Protein AF-X1MCF8-F1 (afdb_monomer)

Organism: NCBI:txid412755

Sequence (66 aa):
SIKAVTSGKEALGEATVKITENGRTYMGRGISTDIIEASAKAYIDAINRMVSTRDKGQQPEVKVQL

Radius of gyration: 13.96 Å; Cα contacts (8 Å, |Δi|>4): 112; chains: 1; bounding box: 28×18×38 Å

Foldseek 3Di:
DKDFPDDDQQIKIKDKDWDDDPNDIFIFIAIGSDNVRRNVRRVVRRVVVVVVCVVVDDDDDDPPDD

Mean predicted aligned error: 8.17 Å

pLDDT: mean 82.8, std 15.53, range [36.31, 96.75]

Secondary structure (DSSP, 8-state):
-EEESS-STTPPEEEEEEEEETTEEEEEEEEESSHHHHHHHHHHHHHHHHHHHHHTT---------

Solvent-accessible surface area (backbone atoms only — not comparable to full-atom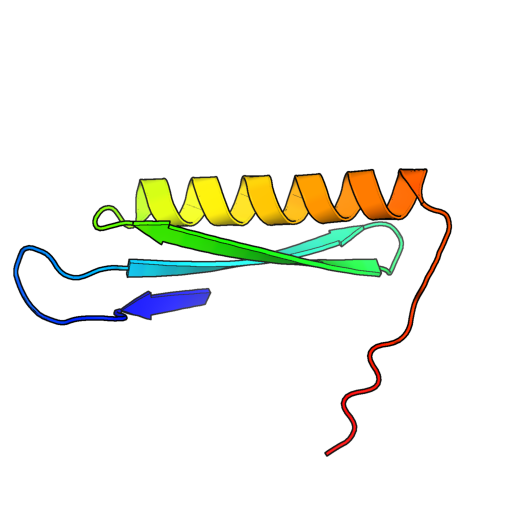 values): 3791 Å² total; per-residue (Å²): 93,77,45,77,76,48,82,67,98,80,20,34,22,34,19,42,33,77,50,75,54,97,93,43,77,31,71,11,61,14,71,26,68,46,59,69,59,3,42,52,42,2,46,53,41,17,50,51,51,46,53,52,45,64,76,65,60,77,84,90,78,80,84,82,76,130

InterPro domains:
  IPR013709 2-isopropylmalate synthase LeuA, allosteric (dimerisation) domain [PF08502] (1-50)
  IPR036230 2-isopropylmalate synthase LeuA, allosteric (dimerisation) domain superfamily [G3DSA:3.30.160.270] (1-52)
  IPR036230 2-isop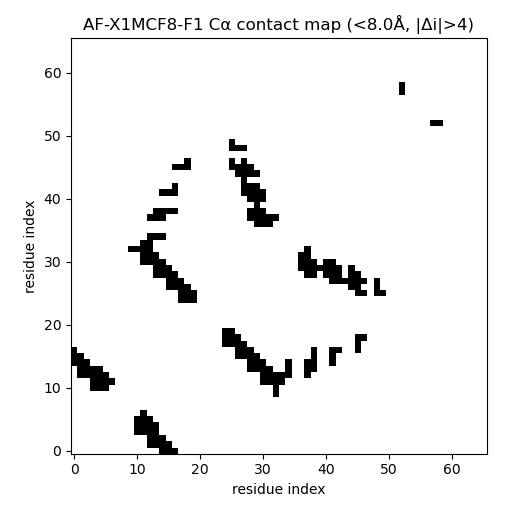ropylmalate synthase LeuA, allosteric (dimerisation) domain superfamily [SSF110921] (3-50)

Nearest PDB structures (foldseek):
  5npg-assembly1_A  TM=7.780E-01  e=1.391E-01  Drosophila melanogaster
  8dfv-assembly1_K  TM=5.876E-01  e=1.233E-01  Drosophila melan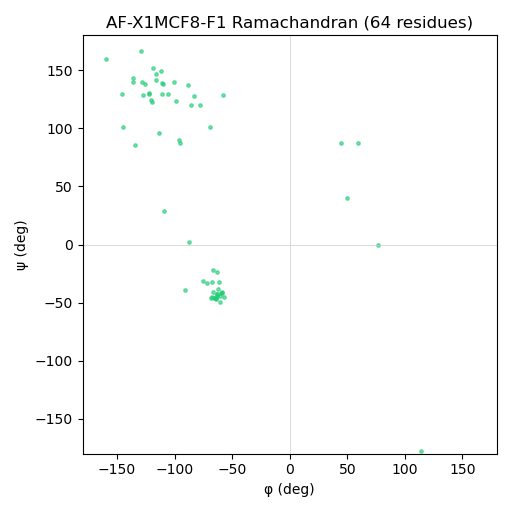ogaster
  5aor-assembly2_B  TM=6.077E-01  e=2.878E-01  Drosophila melanogaster
  4hei-assembly1_A  TM=6.828E-01  e=5.602E-01  Vibrio cholerae O1 biovar El Tor str. N16961
  6ci7-assembly4_D  TM=6.339E-01  e=6.718E-01  Methanopyrus kandleri AV19

Structure (mmCIF, N/CA/C/O backbone):
data_AF-X1MCF8-F1
#
_entry.id   AF-X1MCF8-F1
#
loop_
_atom_site.group_PDB
_atom_site.id
_atom_site.type_symbol
_atom_site.label_atom_id
_atom_site.label_alt_id
_atom_site.label_comp_id
_atom_site.label_asym_id
_atom_site.label_entity_id
_atom_site.label_seq_id
_atom_site.pdbx_PDB_ins_code
_atom_site.Cartn_x
_atom_site.Cartn_y
_atom_site.Cartn_z
_atom_site.occupancy
_atom_site.B_iso_or_equiv
_atom_site.auth_seq_id
_atom_site.auth_comp_id
_atom_site.auth_asym_id
_atom_site.auth_atom_id
_atom_site.pdbx_PDB_model_num
ATOM 1 N N . SER A 1 1 ? 1.513 4.881 0.438 1.00 82.19 1 SER A N 1
ATOM 2 C CA . SER A 1 1 ? 2.813 5.115 -0.226 1.00 82.19 1 SER A CA 1
ATOM 3 C C . SER A 1 1 ? 2.872 4.302 -1.503 1.00 82.19 1 SER A C 1
ATOM 5 O O . SER A 1 1 ? 2.172 3.302 -1.604 1.00 82.19 1 SER A O 1
ATOM 7 N N . ILE A 1 2 ? 3.682 4.732 -2.467 1.00 81.69 2 ILE A N 1
ATOM 8 C CA . ILE A 1 2 ? 3.891 4.047 -3.746 1.00 81.69 2 ILE A CA 1
ATOM 9 C C . ILE A 1 2 ? 5.396 3.824 -3.918 1.00 81.69 2 ILE A C 1
ATOM 11 O O . ILE A 1 2 ? 6.179 4.714 -3.581 1.00 81.69 2 ILE A O 1
ATOM 15 N N . LYS A 1 3 ? 5.799 2.646 -4.396 1.00 80.25 3 LYS A N 1
ATOM 16 C CA . LYS A 1 3 ? 7.190 2.267 -4.664 1.00 80.25 3 LYS A CA 1
ATOM 17 C C . LYS A 1 3 ? 7.293 1.540 -6.001 1.00 80.25 3 LYS A C 1
ATOM 19 O O . LYS A 1 3 ? 6.421 0.750 -6.336 1.00 80.25 3 LYS A O 1
ATOM 24 N N . ALA A 1 4 ? 8.376 1.767 -6.735 1.00 80.19 4 ALA A N 1
ATOM 25 C CA . ALA A 1 4 ? 8.745 0.901 -7.850 1.00 80.19 4 ALA A CA 1
ATOM 26 C C . ALA A 1 4 ? 9.502 -0.317 -7.300 1.00 80.19 4 ALA A C 1
ATOM 28 O O . ALA A 1 4 ? 10.438 -0.155 -6.516 1.00 80.19 4 ALA A O 1
ATOM 29 N N . VAL A 1 5 ? 9.069 -1.522 -7.671 1.00 77.75 5 VAL A N 1
ATOM 30 C CA . VAL A 1 5 ? 9.700 -2.794 -7.279 1.00 77.75 5 VAL A CA 1
ATOM 31 C C . VAL A 1 5 ? 10.750 -3.206 -8.305 1.00 77.75 5 VAL A C 1
ATOM 33 O O . VAL A 1 5 ? 11.817 -3.688 -7.935 1.00 77.75 5 VAL A O 1
ATOM 36 N N . THR A 1 6 ? 10.465 -2.997 -9.591 1.00 78.56 6 THR A N 1
ATOM 37 C CA . THR A 1 6 ? 11.389 -3.276 -10.698 1.00 78.56 6 THR A CA 1
ATOM 38 C C . THR A 1 6 ? 11.512 -2.063 -11.622 1.00 78.56 6 THR A C 1
ATOM 40 O O . THR A 1 6 ? 10.734 -1.115 -11.520 1.00 78.56 6 THR A O 1
ATOM 43 N N . SER A 1 7 ? 12.515 -2.069 -12.502 1.00 72.75 7 SER A N 1
ATOM 44 C CA . SER A 1 7 ? 12.824 -0.970 -13.428 1.00 72.75 7 SER A CA 1
ATOM 45 C C . SER A 1 7 ? 12.540 -1.379 -14.876 1.00 72.75 7 SER A C 1
ATOM 47 O O . SER A 1 7 ? 12.725 -2.540 -15.232 1.00 72.75 7 SER A O 1
ATOM 49 N N . GLY A 1 8 ? 12.153 -0.422 -15.726 1.00 76.25 8 GLY A N 1
ATOM 50 C CA . GLY A 1 8 ? 11.892 -0.643 -17.156 1.00 76.25 8 GLY A CA 1
ATOM 51 C C . GLY A 1 8 ? 10.425 -0.449 -17.550 1.00 76.25 8 GLY A C 1
ATOM 52 O O . GLY A 1 8 ? 9.595 -0.073 -16.729 1.00 76.25 8 GLY A O 1
ATOM 53 N N . LYS A 1 9 ? 10.097 -0.685 -18.827 1.00 69.62 9 LYS A N 1
ATOM 54 C CA . LYS A 1 9 ? 8.737 -0.496 -19.378 1.00 69.62 9 LYS A CA 1
ATOM 55 C C . LYS A 1 9 ? 7.690 -1.423 -18.740 1.00 69.62 9 LYS A C 1
ATOM 57 O O . LYS A 1 9 ? 6.512 -1.092 -18.730 1.00 69.62 9 LYS A O 1
ATOM 62 N N . GLU A 1 10 ? 8.137 -2.543 -18.182 1.00 75.12 10 GLU A N 1
ATOM 63 C CA . GLU A 1 10 ? 7.320 -3.539 -17.475 1.00 75.12 10 GLU A CA 1
ATOM 64 C C . GLU A 1 10 ? 7.593 -3.516 -15.962 1.00 75.12 10 GLU A C 1
ATOM 66 O O . GLU A 1 10 ? 7.507 -4.531 -15.270 1.00 75.12 10 GLU A O 1
ATOM 71 N N . ALA A 1 11 ? 7.984 -2.349 -15.443 1.00 82.06 11 ALA A N 1
ATOM 72 C CA . ALA A 1 11 ? 8.221 -2.152 -14.025 1.00 82.06 11 ALA A CA 1
ATOM 73 C C . ALA A 1 11 ? 6.967 -2.487 -13.205 1.00 82.06 11 ALA A C 1
ATOM 75 O O . ALA A 1 11 ? 5.881 -1.969 -13.454 1.00 82.06 11 ALA A O 1
ATOM 76 N N . LEU A 1 12 ? 7.131 -3.321 -12.183 1.00 85.62 12 LEU A N 1
ATOM 77 C CA . LEU A 1 12 ? 6.110 -3.593 -11.183 1.00 85.62 12 LEU A CA 1
ATOM 78 C C . LEU A 1 12 ? 6.078 -2.428 -10.194 1.00 85.62 12 LEU A C 1
ATOM 80 O O . LEU A 1 12 ? 7.068 -2.139 -9.518 1.00 85.62 12 LEU A O 1
ATOM 84 N N . GLY A 1 13 ? 4.932 -1.770 -10.096 1.00 88.69 13 GLY A N 1
ATOM 85 C CA . GLY A 1 13 ? 4.607 -0.815 -9.051 1.00 88.69 13 GLY A CA 1
ATOM 86 C C . GLY A 1 13 ? 3.986 -1.515 -7.846 1.00 88.69 13 GLY A C 1
ATOM 87 O O . GLY A 1 13 ? 3.126 -2.385 -7.970 1.00 88.69 13 GLY A O 1
ATOM 88 N N . GLU A 1 14 ? 4.405 -1.109 -6.658 1.00 93.19 14 GLU A N 1
ATOM 89 C CA . GLU A 1 14 ? 3.797 -1.477 -5.390 1.00 93.19 14 GLU A CA 1
ATOM 90 C C . GLU A 1 14 ? 3.113 -0.261 -4.776 1.00 93.19 14 GLU A C 1
ATOM 92 O O . GLU A 1 14 ? 3.717 0.796 -4.586 1.00 93.19 14 GLU A O 1
ATOM 97 N N . ALA A 1 15 ? 1.857 -0.436 -4.392 1.00 94.56 15 ALA A N 1
ATOM 98 C CA . ALA A 1 15 ? 1.126 0.508 -3.576 1.00 94.56 15 ALA A CA 1
ATOM 99 C C . ALA A 1 15 ? 0.874 -0.088 -2.190 1.00 94.56 15 ALA A C 1
ATOM 101 O O . ALA A 1 15 ? 0.525 -1.259 -2.033 1.00 94.56 15 ALA A O 1
ATOM 102 N N . THR A 1 16 ? 1.020 0.749 -1.171 1.00 95.75 16 THR A N 1
ATOM 103 C CA . THR A 1 16 ? 0.636 0.448 0.206 1.00 95.75 16 THR A CA 1
ATOM 104 C C . THR A 1 16 ? -0.390 1.473 0.661 1.00 95.75 16 THR A C 1
ATOM 106 O O . THR A 1 16 ? -0.129 2.682 0.634 1.00 95.75 16 THR A O 1
ATOM 109 N N . VAL A 1 17 ? -1.540 0.996 1.117 1.00 94.94 17 VAL A N 1
ATOM 110 C CA . VAL A 1 17 ? -2.626 1.813 1.658 1.00 94.94 17 VAL A CA 1
ATOM 111 C C . VAL A 1 17 ? -2.715 1.573 3.155 1.00 94.94 17 VAL A C 1
ATOM 113 O O . VAL A 1 17 ? -2.612 0.443 3.621 1.00 94.94 17 VAL A O 1
ATOM 116 N N . LYS A 1 18 ? -2.915 2.650 3.910 1.00 94.75 18 LYS A N 1
ATOM 117 C CA . LYS A 1 18 ? -3.195 2.608 5.340 1.00 94.75 18 LYS A CA 1
ATOM 118 C C . LYS A 1 18 ? -4.556 3.256 5.564 1.00 94.75 18 LYS A C 1
ATOM 120 O O . LYS A 1 18 ? -4.731 4.409 5.183 1.00 94.75 18 LYS A O 1
ATOM 125 N N . ILE A 1 19 ? -5.488 2.523 6.160 1.00 92.56 19 ILE A N 1
ATOM 126 C CA . ILE A 1 19 ? -6.801 3.035 6.560 1.00 92.56 19 ILE A CA 1
ATOM 127 C C . ILE A 1 19 ?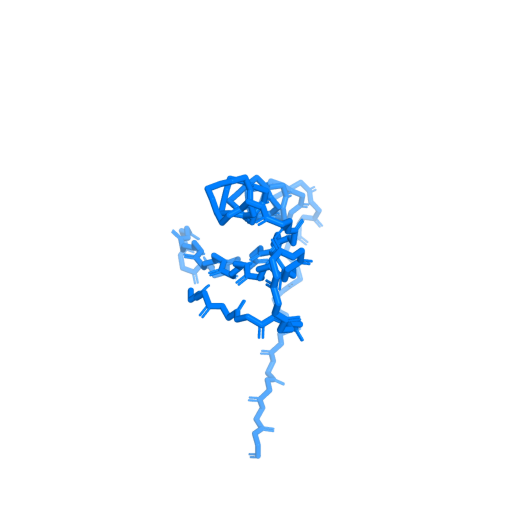 -6.927 2.968 8.075 1.00 92.56 19 ILE A C 1
ATOM 129 O O . ILE A 1 19 ? -6.390 2.058 8.709 1.00 92.56 19 ILE A O 1
ATOM 133 N N . THR A 1 20 ? -7.639 3.931 8.647 1.00 91.25 20 THR A N 1
ATOM 134 C CA . THR A 1 20 ? -7.880 3.998 10.086 1.00 91.25 20 THR A CA 1
ATOM 135 C C . THR A 1 20 ? -9.373 4.002 10.333 1.00 91.25 20 THR A C 1
ATOM 137 O O . THR A 1 20 ? -10.099 4.797 9.743 1.00 91.25 20 THR A O 1
ATOM 140 N N . GLU A 1 21 ? -9.823 3.136 11.228 1.00 86.12 21 GLU A N 1
ATOM 141 C CA . GLU A 1 21 ? -11.220 3.033 11.607 1.00 86.12 21 GLU A CA 1
ATOM 142 C C . GLU A 1 21 ? -11.335 2.672 13.088 1.00 86.12 21 GLU A C 1
ATOM 144 O O . GLU A 1 21 ? -10.697 1.727 13.551 1.00 86.12 21 GLU A O 1
ATOM 149 N N . ASN A 1 22 ? -12.145 3.424 13.842 1.00 86.81 22 ASN A N 1
ATOM 150 C CA . ASN A 1 22 ? -12.392 3.182 15.270 1.00 86.81 22 ASN A CA 1
ATOM 151 C C . ASN A 1 22 ? -11.096 3.004 16.093 1.00 86.81 22 ASN A C 1
ATOM 153 O O . ASN A 1 22 ? -10.996 2.121 16.941 1.00 86.81 22 ASN A O 1
ATOM 157 N N . GLY A 1 23 ? -10.068 3.806 15.790 1.00 86.88 23 GLY A N 1
ATOM 158 C CA . GLY A 1 23 ? -8.759 3.751 16.454 1.00 86.88 23 GLY A CA 1
ATOM 159 C C . GLY A 1 23 ? -7.852 2.590 16.026 1.00 86.88 23 GLY A C 1
ATOM 160 O O . GLY A 1 23 ? -6.723 2.498 16.503 1.00 86.88 23 GLY A O 1
ATOM 161 N N . ARG A 1 24 ? -8.291 1.719 15.109 1.00 87.44 24 ARG A N 1
ATOM 162 C CA . ARG A 1 24 ? -7.467 0.648 14.533 1.00 87.44 24 ARG A CA 1
ATOM 163 C C . ARG A 1 24 ? -6.959 1.031 13.164 1.00 87.44 24 ARG A C 1
ATOM 165 O O . ARG A 1 24 ? -7.681 1.609 12.360 1.00 87.44 24 ARG A O 1
ATOM 172 N N . THR A 1 25 ? -5.709 0.680 12.908 1.00 90.69 25 THR A N 1
ATOM 173 C CA . THR A 1 25 ? -5.064 0.905 11.620 1.00 90.69 25 THR A CA 1
ATOM 174 C C . THR A 1 25 ? -4.956 -0.413 10.871 1.00 90.69 25 THR A C 1
ATOM 176 O O . THR A 1 25 ? -4.427 -1.384 11.407 1.00 90.69 25 THR A O 1
ATOM 179 N N . TYR A 1 26 ? -5.399 -0.423 9.619 1.00 92.44 26 TYR A N 1
ATOM 180 C CA . TYR A 1 26 ? -5.262 -1.547 8.703 1.00 92.44 26 TYR A CA 1
ATOM 181 C C . TYR A 1 26 ? -4.380 -1.137 7.536 1.00 92.44 26 TYR A C 1
ATOM 183 O O . TYR A 1 26 ? -4.441 -0.003 7.055 1.00 92.44 26 TYR A O 1
ATOM 191 N N . MET A 1 27 ? -3.541 -2.062 7.088 1.00 94.12 27 MET A N 1
ATOM 192 C CA . MET A 1 27 ? -2.622 -1.833 5.985 1.00 94.12 27 MET A CA 1
ATOM 193 C C . MET A 1 27 ? -2.891 -2.848 4.888 1.00 94.12 27 MET A C 1
ATOM 195 O O . MET A 1 27 ? -2.947 -4.041 5.173 1.00 94.12 27 MET A O 1
ATOM 199 N N . GLY A 1 28 ? -3.049 -2.365 3.662 1.00 94.56 28 GLY A N 1
ATOM 200 C CA . GLY A 1 28 ? -3.197 -3.192 2.474 1.00 94.56 28 GLY A CA 1
ATOM 201 C C . GLY A 1 28 ? -2.076 -2.947 1.477 1.00 94.56 28 GLY A C 1
ATOM 202 O O . GLY A 1 28 ? -1.498 -1.854 1.428 1.00 94.56 28 GLY A O 1
ATOM 203 N N . ARG A 1 2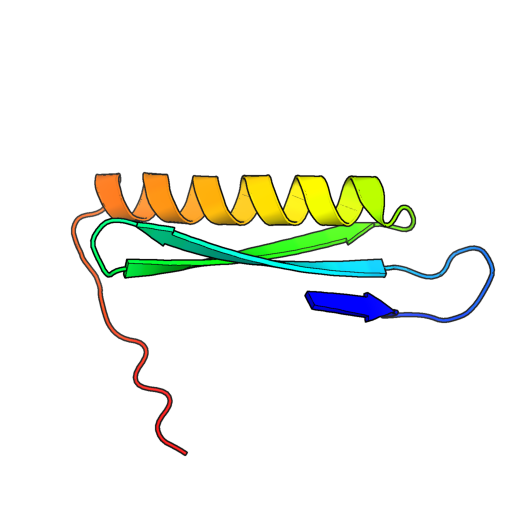9 ? -1.755 -3.969 0.684 1.00 95.75 29 ARG A N 1
ATOM 204 C CA . ARG A 1 29 ? -0.710 -3.917 -0.346 1.00 95.75 29 ARG A CA 1
ATOM 205 C C . ARG A 1 29 ? -1.253 -4.397 -1.684 1.00 95.75 29 ARG A C 1
ATOM 207 O O . ARG A 1 29 ? -1.983 -5.377 -1.752 1.00 95.75 29 ARG A O 1
ATOM 214 N N . GLY A 1 30 ? -0.859 -3.715 -2.749 1.00 95.62 30 GLY A N 1
ATOM 215 C CA . GLY A 1 30 ? -1.200 -4.072 -4.118 1.00 95.62 30 GLY A CA 1
ATOM 216 C C . GLY A 1 30 ? 0.019 -3.944 -5.013 1.00 95.62 30 GLY A C 1
ATOM 217 O O . GLY A 1 30 ? 0.819 -3.026 -4.848 1.00 95.62 30 GLY A O 1
ATOM 218 N N . ILE A 1 31 ? 0.175 -4.895 -5.929 1.00 94.19 31 ILE A N 1
ATOM 219 C CA . ILE A 1 31 ? 1.280 -4.938 -6.885 1.00 94.19 31 ILE A CA 1
ATOM 220 C C . ILE A 1 31 ? 0.676 -5.082 -8.282 1.00 94.19 31 ILE A C 1
ATOM 222 O O . ILE A 1 31 ? -0.180 -5.944 -8.505 1.00 94.19 31 ILE A O 1
ATOM 226 N N . SER A 1 32 ? 1.094 -4.219 -9.201 1.00 92.94 32 SER A N 1
ATOM 227 C CA . SER A 1 32 ? 0.771 -4.313 -10.625 1.00 92.94 32 SER A CA 1
ATOM 228 C C . SER A 1 32 ? 1.775 -3.508 -11.452 1.00 92.94 32 SER A C 1
ATOM 230 O O . SER A 1 32 ? 2.442 -2.618 -10.932 1.00 92.94 32 SER A O 1
ATOM 232 N N . THR A 1 33 ? 1.888 -3.817 -12.740 1.00 90.38 33 THR A N 1
ATOM 233 C CA . THR A 1 33 ?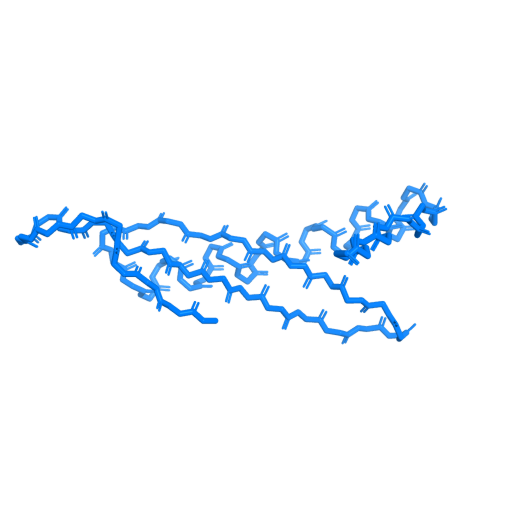 2.586 -2.975 -13.721 1.00 90.38 33 THR A CA 1
ATOM 234 C C . THR A 1 33 ? 1.867 -1.642 -13.953 1.00 90.38 33 THR A C 1
ATOM 236 O O . THR A 1 33 ? 2.496 -0.673 -14.366 1.00 90.38 33 THR A O 1
ATOM 239 N N . ASP A 1 34 ? 0.564 -1.568 -13.655 1.00 90.69 34 ASP A N 1
ATOM 240 C CA . ASP A 1 34 ? -0.212 -0.326 -13.636 1.00 90.69 34 ASP A CA 1
ATOM 241 C C . ASP A 1 34 ? -0.357 0.192 -12.197 1.00 90.69 34 ASP A C 1
ATOM 243 O O . ASP A 1 34 ? -0.866 -0.495 -11.304 1.00 90.69 34 ASP A O 1
ATOM 247 N N . ILE A 1 35 ? 0.074 1.432 -11.956 1.00 89.12 35 ILE A N 1
ATOM 248 C CA . ILE A 1 35 ? 0.041 2.013 -10.615 1.00 89.12 35 ILE A CA 1
ATOM 249 C C . ILE A 1 35 ? -1.379 2.269 -10.091 1.00 89.12 35 ILE A C 1
ATOM 251 O O . ILE A 1 35 ? -1.623 2.154 -8.886 1.00 89.12 35 ILE A O 1
ATOM 255 N N . ILE A 1 36 ? -2.328 2.582 -10.973 1.00 91.88 36 ILE A N 1
ATOM 256 C CA . ILE A 1 36 ? -3.731 2.788 -10.611 1.00 91.88 36 ILE A CA 1
ATOM 257 C C . ILE A 1 36 ? -4.323 1.456 -10.164 1.00 91.88 36 ILE A C 1
ATOM 259 O O . ILE A 1 36 ? -4.920 1.378 -9.088 1.00 91.88 36 ILE A O 1
ATOM 263 N N . GLU A 1 37 ? -4.065 0.383 -10.909 1.00 94.44 37 GLU A N 1
ATOM 264 C CA . GLU A 1 37 ? -4.502 -0.961 -10.535 1.00 94.44 37 GLU A CA 1
ATOM 265 C C . GLU A 1 37 ? -3.860 -1.425 -9.216 1.00 94.44 37 GLU A C 1
ATOM 267 O O . GLU A 1 37 ? -4.552 -1.940 -8.333 1.00 94.44 37 GLU A O 1
ATOM 272 N N . ALA A 1 38 ? -2.554 -1.199 -9.036 1.00 94.50 38 ALA A N 1
ATOM 273 C CA . ALA A 1 38 ? -1.856 -1.513 -7.790 1.00 94.50 38 ALA A CA 1
ATOM 274 C C . ALA A 1 38 ? -2.481 -0.772 -6.597 1.00 94.50 38 ALA A C 1
ATOM 276 O O . ALA A 1 38 ? -2.679 -1.362 -5.533 1.00 94.50 38 ALA A O 1
ATOM 277 N N . SER A 1 39 ? -2.838 0.503 -6.771 1.00 93.50 39 SER A N 1
ATOM 278 C CA . SER A 1 39 ? -3.475 1.308 -5.725 1.00 93.50 39 SER A CA 1
ATOM 279 C C . SER A 1 39 ? -4.877 0.808 -5.362 1.00 93.50 39 SER A C 1
ATOM 281 O O . SER A 1 39 ? -5.192 0.689 -4.175 1.00 93.50 39 SER A O 1
ATOM 283 N N . ALA A 1 40 ? -5.680 0.417 -6.357 1.00 96.12 40 ALA A N 1
ATOM 284 C CA . ALA A 1 40 ? -7.001 -0.163 -6.142 1.00 96.12 40 ALA A CA 1
ATOM 285 C C . ALA A 1 40 ? -6.907 -1.507 -5.404 1.00 96.12 40 ALA A C 1
ATOM 287 O O . ALA A 1 40 ? -7.598 -1.717 -4.406 1.00 96.12 40 ALA A O 1
ATOM 288 N N . LYS A 1 41 ? -5.984 -2.383 -5.826 1.00 96.12 41 LYS A N 1
ATOM 289 C CA . LYS A 1 41 ? -5.691 -3.656 -5.148 1.00 96.12 41 LYS A CA 1
ATOM 290 C C . LYS A 1 41 ? -5.281 -3.440 -3.690 1.00 96.12 41 LYS A C 1
ATOM 292 O O . LYS A 1 41 ? -5.799 -4.119 -2.808 1.00 96.12 41 LYS A O 1
ATOM 297 N N . ALA A 1 42 ? -4.407 -2.468 -3.423 1.00 96.75 42 ALA A N 1
ATOM 298 C CA . ALA A 1 42 ? -3.971 -2.136 -2.067 1.00 96.75 42 ALA A CA 1
ATOM 299 C C . ALA A 1 42 ? -5.126 -1.647 -1.180 1.00 96.75 42 ALA A C 1
ATOM 301 O O . ALA A 1 42 ? -5.179 -1.980 0.003 1.00 96.75 42 ALA A O 1
ATOM 302 N N . TYR A 1 43 ? -6.055 -0.873 -1.745 1.00 95.38 43 TYR A N 1
ATOM 303 C CA . TYR A 1 43 ? -7.231 -0.388 -1.028 1.00 95.38 43 TYR A CA 1
ATOM 304 C C . TYR A 1 43 ? -8.202 -1.525 -0.686 1.00 95.38 43 TYR A C 1
ATOM 306 O O . TYR A 1 43 ? -8.620 -1.653 0.465 1.00 95.38 43 TYR A O 1
ATOM 314 N N . ILE A 1 44 ? -8.494 -2.399 -1.654 1.00 96.31 44 ILE A N 1
ATOM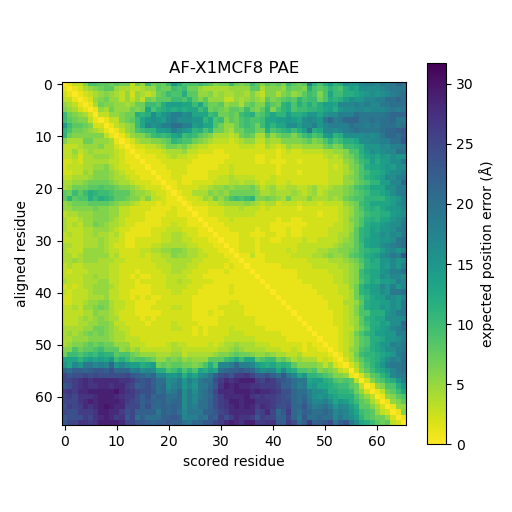 315 C CA . ILE A 1 44 ? -9.340 -3.584 -1.449 1.00 96.31 44 ILE A CA 1
ATOM 316 C C . ILE A 1 44 ? -8.723 -4.515 -0.396 1.00 96.31 44 ILE A C 1
ATOM 318 O O . ILE A 1 44 ? -9.427 -4.960 0.508 1.00 96.31 44 ILE A O 1
ATOM 322 N N . ASP A 1 45 ? -7.410 -4.762 -0.450 1.00 96.12 45 ASP A N 1
ATOM 323 C CA . ASP A 1 45 ? -6.709 -5.577 0.553 1.00 96.12 45 ASP A CA 1
ATOM 324 C C . ASP A 1 45 ? -6.837 -4.979 1.968 1.00 96.12 45 ASP A C 1
ATOM 326 O O . ASP A 1 45 ? -7.120 -5.697 2.928 1.00 96.12 45 ASP A O 1
ATOM 330 N N . ALA A 1 46 ? -6.713 -3.653 2.109 1.00 94.62 46 ALA A N 1
ATOM 331 C CA . ALA A 1 46 ? -6.870 -2.974 3.396 1.00 94.62 46 ALA A CA 1
ATOM 332 C C . ALA A 1 46 ? -8.294 -3.126 3.963 1.00 94.62 46 ALA A C 1
ATOM 334 O O . ALA A 1 46 ? -8.455 -3.412 5.153 1.00 94.62 46 ALA A O 1
ATOM 335 N N . ILE A 1 47 ? -9.321 -2.982 3.117 1.00 94.50 47 ILE A N 1
ATOM 336 C CA . ILE A 1 47 ? -10.727 -3.172 3.505 1.00 94.50 47 ILE A CA 1
ATOM 337 C C . ILE A 1 47 ? -10.994 -4.626 3.887 1.00 94.50 47 ILE A C 1
ATOM 339 O O . ILE A 1 47 ? -11.589 -4.877 4.933 1.00 94.50 47 ILE A O 1
ATOM 343 N N . ASN A 1 48 ? -10.521 -5.590 3.097 1.00 94.69 48 ASN A N 1
ATOM 344 C CA . ASN A 1 48 ? -10.703 -7.010 3.394 1.00 94.69 48 ASN A CA 1
ATOM 345 C C . ASN A 1 48 ? -10.088 -7.375 4.749 1.00 94.69 48 ASN A C 1
ATOM 347 O O . ASN A 1 48 ? -10.706 -8.076 5.551 1.00 94.69 48 ASN A O 1
ATOM 351 N N . ARG A 1 49 ? -8.904 -6.837 5.059 1.00 91.00 49 ARG A N 1
ATOM 352 C CA . ARG A 1 49 ? -8.272 -6.998 6.375 1.00 91.00 49 ARG A CA 1
ATOM 353 C C . ARG A 1 49 ? -9.098 -6.359 7.486 1.00 91.00 49 ARG A C 1
ATOM 355 O O . ARG A 1 49 ? -9.285 -6.993 8.521 1.00 91.00 49 ARG A O 1
ATOM 362 N N . MET A 1 50 ? -9.642 -5.164 7.270 1.00 90.56 50 MET A N 1
ATOM 363 C CA . MET A 1 50 ? -10.522 -4.496 8.233 1.00 90.56 50 MET A CA 1
ATOM 364 C C . MET A 1 50 ? -11.781 -5.318 8.530 1.00 90.56 50 MET A C 1
ATOM 366 O O . MET A 1 50 ? -12.077 -5.574 9.695 1.00 90.56 50 MET A O 1
ATOM 370 N N . VAL A 1 51 ? -12.486 -5.783 7.496 1.00 90.75 51 VAL A N 1
ATOM 371 C CA . VAL A 1 51 ? -13.698 -6.609 7.635 1.00 90.75 51 VAL A CA 1
ATOM 372 C C . VAL A 1 51 ? -13.365 -7.947 8.293 1.00 90.75 51 VAL A C 1
ATOM 374 O O . VAL A 1 51 ? -13.970 -8.298 9.298 1.00 90.75 51 VAL A O 1
ATOM 377 N N . SER A 1 52 ? -12.315 -8.635 7.839 1.00 88.94 52 SER A N 1
ATOM 378 C CA . SER A 1 52 ? -11.899 -9.902 8.453 1.00 88.94 52 SER A CA 1
ATOM 379 C C . SER A 1 52 ? -11.493 -9.755 9.926 1.00 88.94 52 SER A C 1
ATOM 381 O O . SER A 1 52 ? -11.718 -10.667 10.714 1.00 88.94 52 SER A O 1
ATOM 383 N N . THR A 1 53 ? -10.930 -8.608 10.326 1.00 84.81 53 THR A N 1
ATOM 384 C CA . THR A 1 53 ? -10.572 -8.331 11.729 1.00 84.81 53 THR A CA 1
ATOM 385 C C . THR A 1 53 ? -11.799 -8.000 12.580 1.00 84.81 53 THR A C 1
ATOM 387 O O . THR A 1 53 ? -11.816 -8.301 13.776 1.00 84.81 53 THR A O 1
ATOM 390 N N . ARG A 1 54 ? -12.829 -7.386 11.983 1.00 79.56 54 ARG A N 1
ATOM 391 C CA . ARG A 1 54 ? -14.135 -7.181 12.626 1.00 79.56 54 ARG A CA 1
ATOM 392 C C . ARG A 1 54 ? -14.816 -8.523 12.889 1.00 79.56 54 ARG A C 1
ATOM 394 O O . ARG A 1 54 ? -15.242 -8.754 14.015 1.00 79.56 54 ARG A O 1
ATOM 401 N N . ASP A 1 55 ? -14.814 -9.411 11.898 1.00 76.31 55 ASP A N 1
ATOM 402 C CA . ASP A 1 55 ? -15.459 -10.725 11.986 1.00 76.31 55 ASP A CA 1
ATOM 403 C C . ASP A 1 55 ? -14.708 -11.690 12.915 1.00 76.31 55 ASP A C 1
ATOM 405 O O . ASP A 1 55 ? -15.325 -12.506 13.595 1.00 76.31 55 ASP A O 1
ATOM 409 N N . LYS A 1 56 ? -13.373 -11.591 12.987 1.00 66.38 56 LYS A N 1
ATOM 410 C CA . LYS A 1 56 ? -12.537 -12.489 13.803 1.00 66.38 56 LYS A CA 1
ATOM 411 C C . LYS A 1 56 ? -12.326 -12.058 15.253 1.00 66.38 56 LYS A C 1
ATOM 413 O O . LYS A 1 56 ? -11.618 -12.761 15.960 1.00 66.38 56 LYS A O 1
ATOM 418 N N . GLY A 1 57 ? -12.921 -10.956 15.713 1.00 54.97 57 GLY A N 1
ATOM 419 C CA . GLY A 1 57 ? -12.811 -10.528 17.109 1.00 54.97 57 GLY A CA 1
ATOM 420 C C . GLY A 1 57 ? -11.364 -10.277 17.554 1.00 54.97 57 GLY A C 1
ATOM 421 O O . GLY A 1 57 ? -10.718 -11.143 18.118 1.00 54.97 57 GLY A O 1
ATOM 422 N N . GLN A 1 58 ? -10.874 -9.055 17.339 1.00 58.75 58 GLN A N 1
ATOM 423 C CA . GLN A 1 58 ? -9.789 -8.441 18.125 1.00 58.75 58 GLN A CA 1
ATOM 424 C C . GLN A 1 58 ? -8.567 -9.320 18.440 1.00 58.75 58 GLN A C 1
ATOM 426 O O . GLN A 1 58 ? -8.415 -9.822 19.549 1.00 58.75 58 GLN A O 1
ATOM 431 N N . GLN A 1 59 ? -7.598 -9.341 17.527 1.00 49.28 59 GLN A N 1
ATOM 432 C CA . GLN A 1 59 ? -6.196 -9.507 17.918 1.00 49.28 59 GLN A CA 1
ATOM 433 C C . GLN A 1 59 ? -5.437 -8.216 17.602 1.00 49.28 59 GLN A C 1
ATOM 435 O O . GLN A 1 59 ? -5.049 -7.996 16.454 1.00 49.28 59 GLN A O 1
ATOM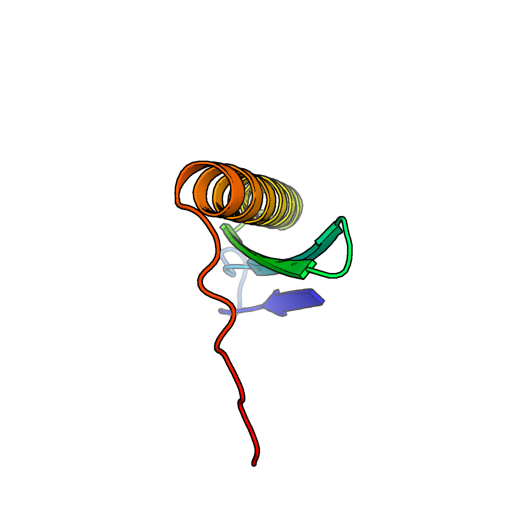 440 N N . PRO A 1 60 ? -5.269 -7.311 18.581 1.00 58.41 60 PRO A N 1
ATOM 441 C CA . PRO A 1 60 ? -4.386 -6.175 18.445 1.00 58.41 60 PRO A CA 1
ATOM 442 C C . PRO A 1 60 ? -3.034 -6.535 19.057 1.00 58.41 60 PRO A C 1
ATOM 444 O O . PRO A 1 60 ? -2.793 -6.216 20.210 1.00 58.41 60 PRO A O 1
ATOM 447 N N . GLU A 1 61 ? -2.131 -7.144 18.298 1.00 55.06 61 GLU A N 1
ATOM 448 C CA . GLU A 1 61 ? -0.708 -7.073 18.63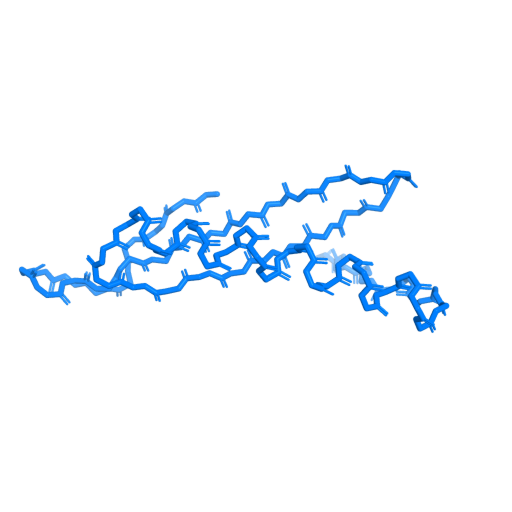7 1.00 55.06 61 GLU A CA 1
ATOM 449 C C . GLU A 1 61 ? 0.129 -7.014 17.370 1.00 55.06 61 GLU A C 1
ATOM 451 O O . GLU A 1 61 ? 0.430 -8.025 16.749 1.00 55.06 61 GLU A O 1
ATOM 456 N N . VAL A 1 62 ? 0.572 -5.806 17.026 1.00 52.09 62 VAL A N 1
ATOM 457 C CA . VAL A 1 62 ? 1.939 -5.670 16.535 1.00 52.09 62 VAL A CA 1
ATOM 458 C C . VAL A 1 62 ? 2.567 -4.464 17.230 1.00 52.09 62 VAL A C 1
ATOM 460 O O . VAL A 1 62 ? 2.557 -3.343 16.723 1.00 52.09 62 VAL A O 1
ATOM 463 N N . LYS A 1 63 ? 3.121 -4.702 18.423 1.00 50.38 63 LYS A N 1
ATOM 464 C CA . LYS A 1 63 ? 4.246 -3.898 18.899 1.00 50.38 63 LYS A CA 1
ATOM 465 C C . LYS A 1 63 ? 5.438 -4.265 18.015 1.00 50.38 63 LYS A C 1
ATOM 467 O O . LYS A 1 63 ? 6.046 -5.305 18.230 1.00 50.38 63 LYS A O 1
ATOM 472 N N . VAL A 1 64 ? 5.774 -3.440 17.025 1.00 49.88 64 VAL A N 1
ATOM 473 C CA . VAL A 1 64 ? 7.167 -3.400 16.558 1.00 49.88 64 VAL A CA 1
ATOM 474 C C . VAL A 1 64 ? 7.817 -2.238 17.283 1.00 49.88 64 VAL A C 1
ATOM 476 O O . VAL A 1 64 ? 7.730 -1.089 16.855 1.00 49.88 64 VAL A O 1
ATOM 479 N N . GLN A 1 65 ? 8.378 -2.553 18.443 1.00 36.31 65 GLN A N 1
ATOM 480 C CA . GLN A 1 65 ? 9.353 -1.706 19.102 1.00 36.31 65 GLN A CA 1
ATOM 481 C C . GLN A 1 65 ? 10.709 -2.080 18.493 1.00 36.31 65 GLN A C 1
ATOM 483 O O . GLN A 1 65 ? 11.061 -3.260 18.495 1.00 36.31 65 GLN A O 1
ATOM 488 N N . LEU A 1 66 ? 11.381 -1.102 17.878 1.00 40.75 66 LEU A N 1
ATOM 489 C CA . LEU A 1 66 ? 12.814 -1.182 17.576 1.00 40.75 66 LEU A CA 1
ATOM 490 C C . LEU A 1 66 ? 13.606 -1.143 18.885 1.00 40.75 66 LEU A C 1
ATOM 492 O O . LEU A 1 66 ? 13.148 -0.420 19.804 1.00 40.75 66 LEU A O 1
#